Protein AF-A0A1C0U6B9-F1 (afdb_monomer)

Mean predicted aligned error: 11.12 Å

Structure (mmCIF, N/CA/C/O backbone):
data_AF-A0A1C0U6B9-F1
#
_entry.id   AF-A0A1C0U6B9-F1
#
loop_
_atom_site.group_PDB
_atom_site.id
_atom_site.type_symbol
_atom_site.label_atom_id
_atom_site.label_alt_id
_atom_site.label_comp_id
_atom_site.label_asym_id
_atom_site.label_entity_id
_atom_site.label_seq_id
_atom_site.pdbx_PDB_ins_code
_atom_site.Cartn_x
_atom_site.Cartn_y
_atom_site.Cartn_z
_atom_site.occupancy
_atom_site.B_iso_or_equiv
_atom_site.auth_seq_id
_atom_site.auth_comp_id
_atom_site.auth_asym_id
_atom_site.auth_atom_id
_atom_site.pdbx_PDB_model_num
ATOM 1 N N . MET A 1 1 ? 3.766 -8.807 -10.656 1.00 59.47 1 MET A N 1
ATOM 2 C CA . MET A 1 1 ? 3.572 -7.673 -9.725 1.00 59.47 1 MET A CA 1
ATOM 3 C C . MET A 1 1 ? 4.935 -7.165 -9.261 1.00 59.47 1 MET A C 1
ATOM 5 O O . MET A 1 1 ? 5.757 -7.998 -8.899 1.00 59.47 1 MET A O 1
ATOM 9 N N . SER A 1 2 ? 5.220 -5.859 -9.352 1.00 74.19 2 SER A N 1
ATOM 10 C CA . SER A 1 2 ? 6.568 -5.318 -9.102 1.00 74.19 2 SER A CA 1
ATOM 11 C C . SER A 1 2 ? 6.891 -5.209 -7.607 1.00 74.19 2 SER A C 1
ATOM 13 O O . SER A 1 2 ? 6.012 -4.971 -6.780 1.00 74.19 2 SER A O 1
ATOM 15 N N . ILE A 1 3 ? 8.171 -5.359 -7.261 1.00 70.50 3 ILE A N 1
ATOM 16 C CA . ILE A 1 3 ? 8.680 -5.194 -5.891 1.00 70.50 3 ILE A CA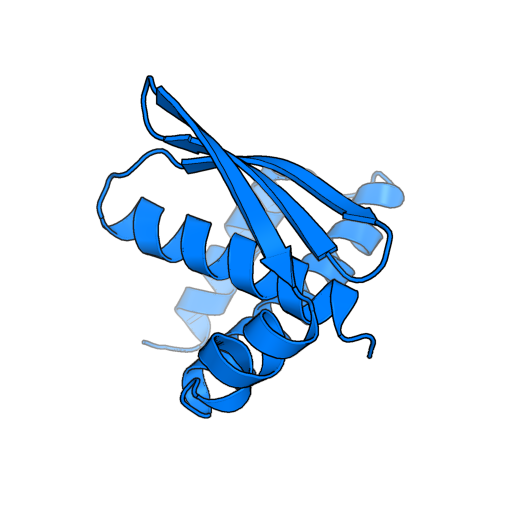 1
ATOM 17 C C . ILE A 1 3 ? 8.453 -3.771 -5.3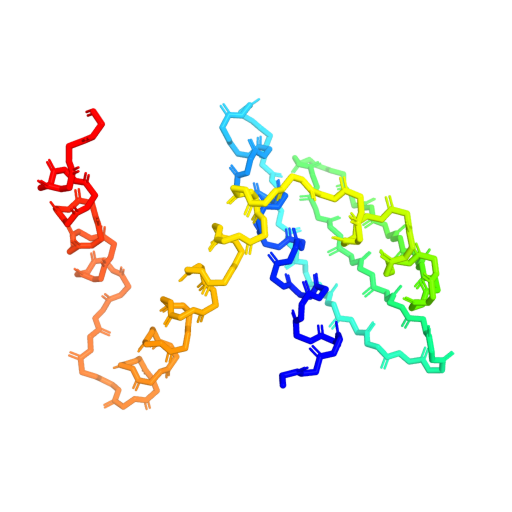50 1.00 70.50 3 ILE A C 1
ATOM 19 O O . ILE A 1 3 ? 8.201 -3.598 -4.164 1.00 70.50 3 ILE A O 1
ATOM 23 N N . PHE A 1 4 ? 8.451 -2.766 -6.233 1.00 71.94 4 PHE A N 1
ATOM 24 C CA . PHE A 1 4 ? 8.129 -1.381 -5.887 1.00 71.94 4 PHE A CA 1
ATOM 25 C C . PHE A 1 4 ? 6.707 -1.243 -5.339 1.00 71.94 4 PHE A C 1
ATOM 27 O O . PHE A 1 4 ? 6.509 -0.592 -4.318 1.00 71.94 4 PHE A O 1
ATOM 34 N N . ARG A 1 5 ? 5.730 -1.902 -5.979 1.00 73.25 5 ARG A N 1
ATOM 35 C CA . ARG A 1 5 ? 4.341 -1.884 -5.509 1.00 73.25 5 ARG A CA 1
ATOM 36 C C . ARG A 1 5 ? 4.235 -2.522 -4.129 1.00 73.25 5 ARG A C 1
ATOM 38 O O . ARG A 1 5 ? 3.832 -1.851 -3.197 1.00 73.25 5 ARG A O 1
ATOM 45 N N . ARG A 1 6 ? 4.794 -3.726 -3.967 1.00 72.44 6 ARG A N 1
ATOM 46 C CA . ARG A 1 6 ? 4.832 -4.438 -2.675 1.00 72.44 6 ARG A CA 1
ATOM 47 C C . ARG A 1 6 ? 5.406 -3.599 -1.530 1.00 72.44 6 ARG A C 1
ATOM 49 O O . ARG A 1 6 ? 4.945 -3.728 -0.402 1.00 72.44 6 ARG A O 1
ATOM 56 N N . ALA A 1 7 ? 6.405 -2.763 -1.807 1.00 74.06 7 ALA A N 1
ATOM 57 C CA . ALA A 1 7 ? 6.952 -1.850 -0.812 1.00 74.06 7 ALA A CA 1
ATOM 58 C C . ALA A 1 7 ? 5.990 -0.719 -0.456 1.00 74.06 7 ALA A C 1
ATOM 60 O O . ALA A 1 7 ? 5.774 -0.475 0.726 1.00 74.06 7 ALA A O 1
ATOM 61 N N . ILE A 1 8 ? 5.372 -0.074 -1.451 1.00 78.12 8 ILE A N 1
ATOM 62 C CA . ILE A 1 8 ? 4.306 0.909 -1.214 1.00 78.12 8 ILE A CA 1
ATOM 63 C C . ILE A 1 8 ? 3.231 0.309 -0.306 1.00 78.12 8 ILE A C 1
ATOM 65 O O . ILE A 1 8 ? 2.886 0.893 0.719 1.00 78.12 8 ILE A O 1
ATOM 69 N N . ASP A 1 9 ? 2.761 -0.883 -0.652 1.00 76.94 9 ASP A N 1
ATOM 70 C CA . ASP A 1 9 ? 1.668 -1.549 0.049 1.00 76.94 9 ASP A CA 1
ATOM 71 C C . ASP A 1 9 ? 2.053 -1.914 1.487 1.00 76.94 9 ASP A C 1
ATOM 73 O O . ASP A 1 9 ? 1.272 -1.709 2.412 1.00 76.94 9 ASP A O 1
ATOM 77 N N . TYR A 1 10 ? 3.287 -2.380 1.694 1.00 82.56 10 TYR A N 1
ATOM 78 C CA . TYR A 1 10 ? 3.833 -2.621 3.026 1.00 82.56 10 TYR A CA 1
ATOM 79 C C . TYR A 1 10 ? 3.835 -1.357 3.896 1.00 82.56 10 TYR A C 1
ATOM 81 O O . TYR A 1 10 ? 3.445 -1.414 5.061 1.00 82.56 10 TYR A O 1
ATOM 89 N N . PHE A 1 11 ? 4.237 -0.204 3.352 1.00 80.25 11 PHE A N 1
ATOM 90 C CA . PHE A 1 11 ? 4.249 1.040 4.124 1.00 80.25 11 PHE A CA 1
ATOM 91 C C . PHE A 1 11 ? 2.837 1.545 4.439 1.00 80.25 11 PHE A C 1
ATOM 93 O O . PHE A 1 11 ? 2.612 2.059 5.535 1.00 80.25 11 PHE A O 1
ATOM 100 N N . TYR A 1 12 ? 1.870 1.355 3.537 1.00 79.31 12 TYR A N 1
ATOM 101 C CA . TYR A 1 12 ? 0.464 1.639 3.837 1.00 79.31 12 TYR A CA 1
ATOM 102 C C . TYR A 1 12 ? -0.107 0.697 4.901 1.00 79.31 12 TYR A C 1
ATOM 104 O O . TYR A 1 12 ? -0.755 1.167 5.832 1.00 79.31 12 TYR A O 1
ATOM 112 N N . TYR A 1 13 ? 0.204 -0.597 4.828 1.00 81.50 13 TYR A N 1
ATOM 113 C CA . TYR A 1 13 ? -0.151 -1.560 5.869 1.00 81.50 13 TYR A CA 1
ATOM 114 C C . TYR A 1 13 ? 0.427 -1.165 7.236 1.00 81.50 13 TYR A C 1
ATOM 116 O O . TYR A 1 13 ? -0.303 -1.115 8.224 1.00 81.50 13 TYR A O 1
ATOM 124 N N . LEU A 1 14 ? 1.715 -0.808 7.298 1.00 77.62 14 LEU A N 1
ATOM 125 C CA . LEU A 1 14 ? 2.343 -0.319 8.529 1.00 77.62 14 LEU A CA 1
ATOM 126 C C . LEU A 1 14 ? 1.659 0.937 9.069 1.00 77.62 14 LEU A C 1
ATOM 128 O O . LEU A 1 14 ? 1.424 1.038 10.270 1.00 77.62 14 LEU A O 1
ATOM 132 N N . LYS A 1 15 ? 1.337 1.896 8.197 1.00 78.44 15 LYS A N 1
ATOM 133 C CA . LYS A 1 15 ? 0.602 3.104 8.583 1.00 78.44 15 LYS A CA 1
ATOM 134 C C . LYS A 1 15 ? -0.730 2.743 9.251 1.00 78.44 15 LYS A C 1
ATOM 136 O O . LYS A 1 15 ? -1.059 3.328 10.281 1.00 78.44 15 LYS A O 1
ATOM 141 N N . ASP A 1 16 ? -1.475 1.796 8.689 1.00 75.12 16 ASP A N 1
ATOM 142 C CA . ASP A 1 16 ? -2.772 1.380 9.225 1.00 75.12 16 ASP A CA 1
ATOM 143 C C . ASP A 1 16 ? -2.644 0.615 10.549 1.00 75.12 16 ASP A C 1
ATOM 145 O O . ASP A 1 16 ? -3.423 0.866 11.469 1.00 75.12 16 ASP A O 1
ATOM 149 N N . LEU A 1 17 ? -1.624 -0.238 10.697 1.00 74.44 17 LEU A N 1
ATOM 150 C CA . LEU A 1 17 ? -1.306 -0.871 11.980 1.00 74.44 17 LEU A CA 1
ATOM 151 C C . LEU A 1 17 ? -0.996 0.167 13.064 1.00 74.44 17 LEU A C 1
ATOM 153 O O . LEU A 1 17 ? -1.570 0.126 14.149 1.00 74.44 17 LEU A O 1
ATOM 157 N N . LEU A 1 18 ? -0.126 1.134 12.760 1.00 70.06 18 LEU A N 1
ATOM 158 C CA . LEU A 1 18 ? 0.271 2.181 13.706 1.00 70.06 18 LEU A CA 1
ATOM 159 C C . LEU A 1 18 ? -0.903 3.100 14.073 1.00 70.06 18 LEU A C 1
ATOM 161 O O . LEU A 1 18 ? -0.980 3.593 15.196 1.00 70.06 18 LEU A O 1
ATOM 165 N N . LYS A 1 19 ? -1.863 3.283 13.162 1.00 70.06 19 LYS A N 1
ATOM 166 C CA . LYS A 1 19 ? -3.115 3.987 13.453 1.00 70.06 19 LYS A CA 1
ATOM 167 C C . LYS A 1 19 ? -3.970 3.247 14.488 1.00 70.06 19 LYS A C 1
ATOM 169 O O . LYS A 1 19 ? -4.627 3.907 15.290 1.00 70.06 19 LYS A O 1
ATOM 174 N N . GLY A 1 20 ? -3.948 1.911 14.495 1.00 68.19 20 GLY A N 1
ATOM 175 C CA . GLY A 1 20 ? -4.578 1.091 15.540 1.00 68.19 20 GLY A CA 1
ATOM 176 C C . GLY A 1 20 ? -4.018 1.371 16.940 1.00 68.19 20 GLY A C 1
ATOM 177 O O . GLY A 1 20 ? -4.754 1.324 17.919 1.00 68.19 20 GLY A O 1
ATOM 178 N N . GLU A 1 21 ? -2.752 1.782 17.008 1.00 71.75 21 GLU A N 1
ATOM 179 C CA . GLU A 1 21 ? -2.032 2.176 18.228 1.00 71.75 21 GLU A CA 1
ATOM 180 C C . GLU A 1 21 ? -2.155 3.689 18.546 1.00 71.75 21 GLU A C 1
ATOM 182 O O . GLU A 1 21 ? -1.369 4.239 19.315 1.00 71.75 21 GLU A O 1
ATOM 187 N N . ASN A 1 22 ? -3.122 4.402 17.948 1.00 72.06 22 ASN A N 1
ATOM 188 C CA . ASN A 1 22 ? -3.321 5.860 18.062 1.00 72.06 22 ASN A CA 1
ATOM 189 C C . ASN A 1 22 ? -2.137 6.734 17.590 1.00 72.06 22 ASN A C 1
ATOM 191 O O . ASN A 1 22 ? -2.066 7.920 17.923 1.00 72.06 22 ASN A O 1
ATOM 195 N N . LEU A 1 23 ? -1.218 6.197 16.783 1.00 67.81 23 LEU A N 1
ATOM 196 C CA . LEU A 1 23 ? -0.171 6.995 16.144 1.00 67.81 23 LEU A CA 1
ATOM 197 C C . LEU A 1 23 ? -0.689 7.567 14.821 1.00 67.81 23 LEU A C 1
ATOM 199 O O . LEU A 1 23 ? -1.046 6.838 13.893 1.00 67.81 23 LEU A O 1
ATOM 203 N N . HIS A 1 24 ? -0.701 8.896 14.706 1.00 70.69 24 HIS A N 1
ATOM 204 C CA . HIS A 1 24 ? -1.080 9.561 13.465 1.00 70.69 24 HIS A CA 1
ATOM 205 C C . HIS A 1 24 ? 0.105 9.557 12.504 1.00 70.69 24 HIS A C 1
ATOM 207 O O . HIS A 1 24 ? 0.958 10.439 12.562 1.00 70.69 24 HIS A O 1
ATOM 213 N N . VAL A 1 25 ? 0.151 8.556 11.625 1.00 70.62 25 VAL A N 1
ATOM 214 C CA . VAL A 1 25 ? 1.175 8.439 10.584 1.00 70.62 25 VAL A CA 1
ATOM 215 C C . VAL A 1 25 ? 0.604 8.892 9.243 1.00 70.62 25 VAL A C 1
ATOM 217 O O . VAL A 1 25 ? -0.400 8.363 8.763 1.00 70.62 25 VAL A O 1
ATOM 220 N N . LYS A 1 26 ? 1.249 9.861 8.599 1.00 76.38 26 LYS A N 1
ATOM 221 C CA . LYS A 1 26 ? 0.975 10.275 7.220 1.00 76.38 26 LYS A CA 1
ATOM 222 C C . LYS A 1 26 ? 2.218 10.002 6.384 1.00 76.38 26 LYS A C 1
ATOM 224 O O . LYS A 1 26 ? 3.306 10.395 6.771 1.00 76.38 26 LYS A O 1
ATOM 229 N N . ILE A 1 27 ? 2.063 9.316 5.255 1.00 80.31 27 ILE A N 1
ATOM 230 C CA . ILE A 1 27 ? 3.147 9.145 4.280 1.00 80.31 27 ILE A CA 1
ATOM 231 C C . ILE A 1 27 ? 3.042 10.319 3.310 1.00 80.31 27 ILE A C 1
ATOM 233 O O . ILE A 1 27 ? 2.056 10.411 2.580 1.00 80.31 27 ILE A O 1
ATOM 237 N N . ASP A 1 28 ? 4.017 11.223 3.327 1.00 78.81 28 ASP A N 1
ATOM 238 C CA . ASP A 1 28 ? 4.014 12.418 2.475 1.00 78.81 28 ASP A CA 1
ATOM 239 C C . ASP A 1 28 ? 4.649 12.158 1.108 1.00 78.81 28 ASP A C 1
ATOM 241 O O . ASP A 1 28 ? 4.249 12.740 0.102 1.00 78.81 28 ASP A O 1
ATOM 245 N N . SER A 1 29 ? 5.645 11.273 1.052 1.00 80.00 29 SER A N 1
ATOM 246 C CA . SER A 1 29 ? 6.351 10.942 -0.183 1.00 80.00 29 SER A CA 1
ATOM 247 C C . SER A 1 29 ? 6.929 9.539 -0.099 1.00 80.00 29 SER A C 1
ATOM 249 O O . SER A 1 29 ? 7.590 9.200 0.878 1.00 80.00 29 SER A O 1
ATOM 251 N N . LEU A 1 30 ? 6.743 8.758 -1.164 1.00 79.69 30 LEU A N 1
ATOM 252 C CA . LEU A 1 30 ? 7.432 7.492 -1.377 1.00 79.69 30 LEU A CA 1
ATOM 253 C C . LEU A 1 30 ? 8.011 7.471 -2.790 1.00 79.69 30 LEU A C 1
ATOM 255 O O . LEU A 1 30 ? 7.283 7.622 -3.772 1.00 79.69 30 LEU A O 1
ATOM 259 N N . LYS A 1 31 ? 9.332 7.310 -2.899 1.00 81.88 31 LYS A N 1
ATOM 260 C CA . LYS A 1 31 ? 10.050 7.322 -4.181 1.00 81.88 31 LYS A CA 1
ATOM 261 C C . LYS A 1 31 ? 11.026 6.157 -4.258 1.00 81.88 31 LYS A C 1
ATOM 263 O O . LYS A 1 31 ? 11.680 5.839 -3.272 1.00 81.88 31 LYS A O 1
ATOM 268 N N . LEU A 1 32 ? 11.149 5.553 -5.440 1.00 80.00 32 LEU A N 1
ATOM 269 C CA . LEU A 1 32 ? 12.241 4.638 -5.766 1.00 80.00 32 LEU A CA 1
ATOM 270 C C . LEU A 1 32 ? 13.216 5.364 -6.678 1.00 80.00 32 LEU A C 1
ATOM 272 O O . LEU A 1 32 ? 12.860 5.751 -7.789 1.00 80.00 32 LEU A O 1
ATOM 276 N N . PHE A 1 33 ? 14.442 5.534 -6.207 1.00 82.31 33 PHE A N 1
ATOM 277 C CA . PHE A 1 33 ? 15.504 6.150 -6.983 1.00 82.31 33 PHE A CA 1
ATOM 278 C C . PHE A 1 33 ? 16.805 5.392 -6.751 1.00 82.31 33 PHE A C 1
ATOM 280 O O . PHE A 1 33 ? 17.163 5.105 -5.612 1.00 82.31 33 PHE A O 1
ATOM 287 N N . SER A 1 34 ? 17.493 5.024 -7.834 1.00 83.25 34 SER A N 1
ATOM 288 C CA . SER A 1 34 ? 18.775 4.303 -7.781 1.00 83.25 34 SER A CA 1
ATOM 289 C C . SER A 1 34 ? 18.759 3.070 -6.864 1.00 83.25 34 SER A C 1
ATOM 291 O O . SER A 1 34 ? 19.670 2.865 -6.069 1.00 83.25 34 SER A O 1
ATOM 293 N N . GLY A 1 35 ? 17.688 2.269 -6.928 1.00 78.81 35 GLY A N 1
ATOM 294 C CA . GLY A 1 35 ? 17.544 1.054 -6.114 1.00 78.81 35 GLY A CA 1
ATOM 295 C C . GLY A 1 35 ? 17.236 1.294 -4.632 1.00 78.81 35 GLY A C 1
ATOM 296 O O . GLY A 1 35 ? 17.192 0.331 -3.872 1.00 78.81 35 GLY A O 1
ATOM 297 N N . ASN A 1 36 ? 16.988 2.540 -4.225 1.00 80.56 36 ASN A N 1
ATOM 298 C CA . ASN A 1 36 ? 16.633 2.915 -2.862 1.00 80.56 36 ASN A CA 1
ATOM 299 C C . ASN A 1 36 ? 15.191 3.410 -2.780 1.00 80.56 36 ASN A C 1
ATOM 301 O O . ASN A 1 36 ? 14.754 4.225 -3.596 1.00 80.56 36 ASN A O 1
ATOM 305 N N . PHE A 1 37 ? 14.472 2.943 -1.767 1.00 80.19 37 PHE A N 1
ATOM 306 C CA . PHE A 1 37 ? 13.233 3.546 -1.313 1.00 80.19 37 PHE A CA 1
ATOM 307 C C . PHE A 1 37 ? 13.545 4.736 -0.429 1.00 80.19 37 PHE A C 1
ATOM 309 O O . PHE A 1 37 ? 14.274 4.610 0.547 1.00 80.19 37 PHE A O 1
ATOM 316 N N . PHE A 1 38 ? 12.941 5.868 -0.746 1.00 83.25 38 PHE A N 1
ATOM 317 C CA . PHE A 1 38 ? 12.912 7.044 0.103 1.00 83.25 38 PHE A CA 1
ATOM 318 C C . PHE A 1 38 ? 11.484 7.225 0.571 1.00 83.25 38 PHE A C 1
ATOM 320 O O . PHE A 1 38 ? 10.578 7.329 -0.261 1.00 83.25 38 PHE A O 1
ATOM 327 N N . VAL A 1 39 ? 11.288 7.247 1.884 1.00 81.00 39 VAL A N 1
ATOM 328 C CA . VAL A 1 39 ? 9.976 7.434 2.487 1.00 81.00 39 VAL A CA 1
ATOM 329 C C . VAL A 1 39 ? 10.035 8.580 3.481 1.00 81.00 39 VAL A C 1
ATOM 331 O O . VAL A 1 39 ? 10.876 8.600 4.380 1.00 81.00 39 VAL A O 1
ATOM 334 N N . SER A 1 40 ? 9.134 9.534 3.298 1.00 82.62 40 SER A N 1
ATOM 335 C CA . SER A 1 40 ? 8.915 10.656 4.202 1.00 82.62 40 SER A CA 1
ATOM 336 C C . SER A 1 40 ? 7.604 10.433 4.938 1.00 82.62 40 SER A C 1
ATOM 338 O O . SER A 1 40 ? 6.562 10.232 4.303 1.00 82.62 40 SER A O 1
ATOM 340 N N . TYR A 1 41 ? 7.667 10.465 6.263 1.00 81.56 41 TYR A N 1
ATOM 341 C CA . TYR A 1 41 ? 6.533 10.304 7.157 1.00 81.56 41 TYR A CA 1
ATOM 342 C C . TYR A 1 41 ? 6.363 11.542 8.025 1.00 81.56 41 TYR A C 1
ATOM 344 O O . TYR A 1 41 ? 7.340 12.091 8.527 1.00 81.56 41 TYR A O 1
ATOM 352 N N . HIS A 1 42 ? 5.116 11.869 8.317 1.00 78.62 42 HIS A N 1
ATOM 353 C CA . HIS A 1 42 ? 4.741 12.691 9.451 1.00 78.62 42 HIS A CA 1
ATOM 354 C C . HIS A 1 42 ? 4.163 11.767 10.522 1.00 78.62 42 HIS A C 1
ATOM 356 O O . HIS A 1 42 ? 3.127 11.140 10.294 1.00 78.62 42 HIS A O 1
ATOM 362 N N . ILE A 1 43 ? 4.828 11.648 11.671 1.00 78.44 43 ILE A N 1
ATOM 363 C CA . ILE A 1 43 ? 4.314 10.918 12.836 1.00 78.44 43 ILE A CA 1
ATOM 364 C C . ILE A 1 43 ? 3.973 11.942 13.917 1.00 78.44 43 ILE A C 1
ATOM 366 O O . ILE A 1 43 ? 4.854 12.558 14.518 1.00 78.44 43 ILE A O 1
ATOM 370 N N . ASN A 1 44 ? 2.680 12.129 14.178 1.00 77.19 44 ASN A N 1
ATOM 371 C CA . ASN A 1 44 ? 2.141 13.148 15.082 1.00 77.19 44 ASN A CA 1
ATOM 372 C C . ASN A 1 44 ? 2.558 14.580 14.703 1.00 77.19 44 ASN A C 1
ATOM 374 O O . ASN A 1 44 ? 1.896 15.191 13.875 1.00 77.19 44 ASN A O 1
ATOM 378 N N . LYS A 1 45 ? 3.607 15.127 15.331 1.00 78.62 45 LYS A N 1
ATOM 379 C CA . LYS A 1 45 ? 4.165 16.466 15.050 1.00 78.62 45 LYS A CA 1
ATOM 380 C C . LYS A 1 45 ? 5.619 16.402 14.567 1.00 78.62 45 LYS A C 1
ATOM 382 O O . LYS A 1 45 ? 6.324 17.408 14.612 1.00 78.62 45 LYS A O 1
ATOM 387 N N . HIS A 1 46 ? 6.092 15.213 14.198 1.00 76.44 46 HIS A N 1
ATOM 388 C CA . HIS A 1 46 ? 7.480 14.966 13.837 1.00 76.44 46 HIS A CA 1
ATOM 389 C C . HIS A 1 46 ? 7.586 14.488 12.395 1.00 76.44 46 HIS A C 1
ATOM 391 O O . HIS A 1 46 ? 6.961 13.498 12.014 1.00 76.44 46 HIS A O 1
ATOM 397 N N . ASP A 1 47 ? 8.436 15.165 11.630 1.00 82.75 47 ASP A N 1
ATOM 398 C CA . ASP A 1 47 ? 8.836 14.738 10.297 1.00 82.75 47 ASP A CA 1
ATOM 399 C C . ASP A 1 47 ? 9.984 13.731 10.394 1.00 82.75 47 ASP A C 1
ATOM 401 O O . ASP A 1 47 ? 11.008 13.981 11.034 1.00 82.75 47 ASP A O 1
ATOM 405 N N . ILE A 1 48 ? 9.818 12.585 9.742 1.00 84.81 48 ILE A N 1
ATOM 406 C CA . ILE A 1 48 ? 10.803 11.508 9.692 1.00 84.81 48 ILE A CA 1
ATOM 407 C C . ILE A 1 48 ? 11.057 11.169 8.232 1.00 84.81 48 ILE A C 1
ATOM 409 O O . ILE A 1 48 ? 10.149 10.800 7.494 1.00 84.81 48 ILE A O 1
ATOM 413 N N . ASN A 1 49 ? 12.319 11.232 7.825 1.00 85.25 49 ASN A N 1
ATOM 414 C CA . ASN A 1 49 ? 12.754 10.765 6.517 1.00 85.25 49 ASN A CA 1
ATOM 415 C C . ASN A 1 49 ? 13.575 9.494 6.695 1.00 85.25 49 ASN A C 1
ATOM 417 O O . ASN A 1 49 ? 14.467 9.434 7.539 1.00 85.25 49 ASN A O 1
ATOM 421 N N . SER A 1 50 ? 13.276 8.482 5.892 1.00 83.38 50 SER A N 1
ATOM 422 C CA . SER A 1 50 ? 13.985 7.211 5.890 1.00 83.38 50 SER A CA 1
ATOM 423 C C . SER A 1 50 ? 14.355 6.822 4.468 1.00 83.38 50 SER A C 1
ATOM 425 O O . SER A 1 50 ? 13.598 7.056 3.524 1.00 83.38 50 SER A O 1
ATOM 427 N N . SER A 1 51 ? 15.527 6.214 4.321 1.00 85.12 51 SER A N 1
ATOM 428 C CA . SER A 1 51 ? 15.969 5.598 3.078 1.00 85.12 51 SER A CA 1
ATOM 429 C C . SER A 1 51 ? 16.343 4.146 3.319 1.00 85.12 51 SER A C 1
ATOM 431 O O . SER A 1 51 ? 16.996 3.835 4.314 1.00 85.12 51 SER A O 1
ATOM 433 N N . MET A 1 52 ? 15.972 3.268 2.397 1.00 84.94 52 MET A N 1
ATOM 434 C CA . MET A 1 52 ? 16.240 1.841 2.499 1.00 84.94 52 MET A CA 1
ATOM 435 C C . MET A 1 52 ? 16.524 1.246 1.126 1.00 84.94 52 MET A C 1
ATOM 437 O O . MET A 1 52 ? 15.777 1.478 0.177 1.00 84.94 52 MET A O 1
ATOM 441 N N . GLU A 1 53 ? 17.567 0.428 1.021 1.00 84.62 53 GLU A N 1
ATOM 442 C CA . GLU A 1 53 ? 17.844 -0.312 -0.208 1.00 84.62 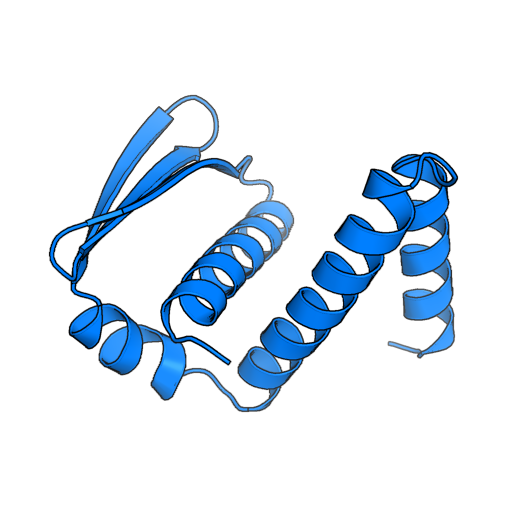53 GLU A CA 1
ATOM 443 C C 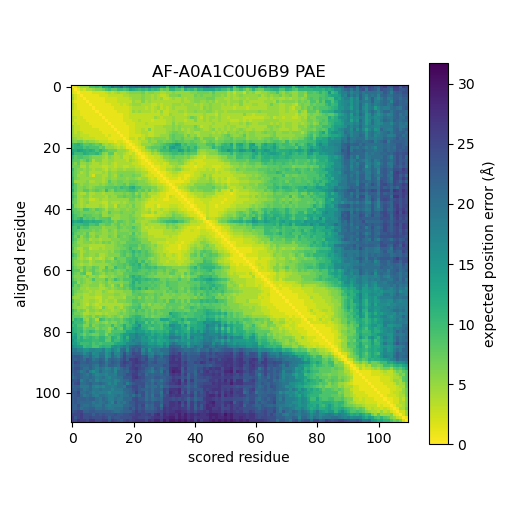. GLU A 1 53 ? 16.732 -1.321 -0.519 1.00 84.62 53 GLU A C 1
ATOM 445 O O . GLU A 1 53 ? 16.216 -2.010 0.361 1.00 84.62 53 GLU A O 1
ATOM 450 N N . LEU A 1 54 ? 16.3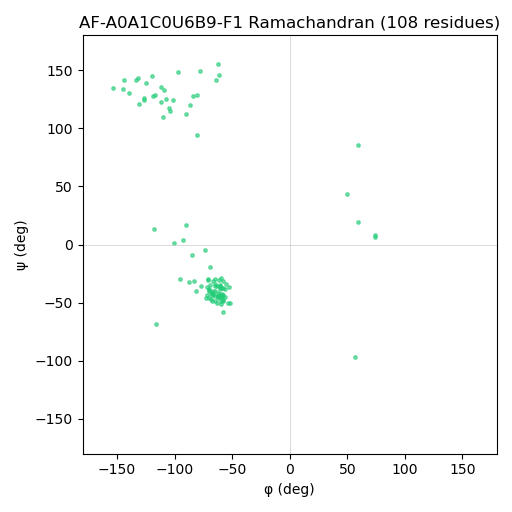95 -1.462 -1.802 1.00 79.00 54 LEU A N 1
ATOM 451 C CA . LEU A 1 54 ? 15.366 -2.380 -2.297 1.00 79.00 54 LEU A CA 1
ATOM 452 C C . LEU A 1 54 ? 15.614 -3.839 -1.887 1.00 79.00 54 LEU A C 1
ATOM 454 O O . LEU A 1 54 ? 14.664 -4.563 -1.588 1.00 79.00 54 LEU A O 1
ATOM 458 N N . ARG A 1 55 ? 16.880 -4.273 -1.889 1.00 80.75 55 ARG A N 1
ATOM 459 C CA . ARG A 1 55 ? 17.262 -5.629 -1.465 1.00 80.75 55 ARG A CA 1
ATOM 460 C C . ARG A 1 55 ? 17.025 -5.813 0.028 1.00 80.75 55 ARG A C 1
ATOM 462 O O . ARG A 1 55 ? 16.312 -6.731 0.411 1.00 80.75 55 ARG A O 1
ATOM 469 N N . SER A 1 56 ? 17.498 -4.871 0.840 1.00 82.06 56 SER A N 1
ATOM 470 C CA . SER A 1 56 ? 17.253 -4.855 2.284 1.00 82.06 56 SER A CA 1
ATOM 471 C C . SER A 1 56 ? 15.759 -4.825 2.612 1.00 82.06 56 SER A C 1
ATOM 473 O O . SER A 1 56 ? 15.319 -5.526 3.514 1.00 82.06 56 SER A O 1
ATOM 475 N N . PHE A 1 57 ? 14.941 -4.103 1.839 1.00 80.88 57 PHE A N 1
ATOM 476 C CA . PHE A 1 57 ? 13.487 -4.151 1.992 1.00 80.88 57 PHE A CA 1
ATOM 477 C C . PHE A 1 57 ? 12.923 -5.570 1.786 1.00 80.88 57 PHE A C 1
ATOM 479 O O . PHE A 1 57 ? 12.154 -6.075 2.611 1.00 80.88 57 PHE A O 1
ATOM 486 N N . ALA A 1 58 ? 13.297 -6.207 0.673 1.00 76.19 58 ALA A N 1
ATOM 487 C CA . ALA A 1 58 ? 12.809 -7.534 0.323 1.00 76.19 58 ALA A CA 1
ATOM 488 C C . ALA A 1 58 ? 13.227 -8.576 1.369 1.00 76.19 58 ALA A C 1
ATOM 490 O O . ALA A 1 58 ? 12.391 -9.366 1.806 1.00 76.19 58 ALA A O 1
ATOM 491 N N . ASP A 1 59 ? 14.487 -8.533 1.798 1.00 81.81 59 ASP A N 1
ATOM 492 C CA . ASP A 1 59 ? 15.076 -9.539 2.677 1.00 81.81 59 ASP A CA 1
ATOM 493 C C . ASP A 1 59 ? 14.724 -9.325 4.148 1.00 81.81 59 ASP A C 1
ATOM 495 O O . ASP A 1 59 ? 14.437 -10.294 4.845 1.00 81.81 59 ASP A O 1
ATOM 499 N N . SER A 1 60 ? 14.705 -8.082 4.637 1.00 78.00 60 SER A N 1
ATOM 500 C CA . SER A 1 60 ? 14.447 -7.797 6.054 1.00 78.00 60 SER A CA 1
ATOM 501 C C . SER A 1 60 ? 12.962 -7.756 6.396 1.00 78.00 60 SER A C 1
ATOM 503 O O . SER A 1 60 ? 12.597 -8.146 7.503 1.00 78.00 60 SER A O 1
ATOM 505 N N . TYR A 1 61 ? 12.105 -7.337 5.461 1.00 78.88 61 TYR A N 1
ATOM 506 C CA . TYR A 1 61 ? 10.687 -7.121 5.743 1.00 78.88 61 TYR A CA 1
ATOM 507 C C . TYR A 1 61 ? 9.814 -8.075 4.940 1.00 78.88 61 TYR A C 1
ATOM 509 O O . TYR A 1 61 ? 9.227 -8.990 5.511 1.00 78.88 61 TYR A O 1
ATOM 517 N N . TYR A 1 62 ? 9.755 -7.927 3.614 1.00 76.06 62 TYR A N 1
ATOM 518 C CA . TYR A 1 62 ? 8.738 -8.622 2.819 1.00 76.06 62 TYR A CA 1
ATOM 519 C C . TYR A 1 62 ? 8.849 -10.153 2.887 1.00 76.06 62 TYR A C 1
ATOM 521 O O . TYR A 1 62 ? 7.839 -10.839 3.048 1.00 76.06 62 TYR A O 1
ATOM 529 N N . ASN A 1 63 ? 10.057 -10.711 2.788 1.00 80.69 63 ASN A N 1
ATOM 530 C CA . ASN A 1 63 ? 10.257 -12.160 2.817 1.00 80.69 63 ASN A CA 1
ATOM 531 C C . ASN A 1 63 ? 10.015 -12.762 4.209 1.00 80.69 63 ASN A C 1
ATOM 533 O O . ASN A 1 63 ? 9.502 -13.881 4.285 1.00 80.69 63 ASN A O 1
ATOM 537 N N . ASN A 1 64 ? 10.274 -12.006 5.278 1.00 79.44 64 ASN A N 1
ATOM 538 C CA . ASN A 1 64 ? 10.114 -12.457 6.665 1.00 79.44 64 ASN A CA 1
ATOM 539 C C . ASN A 1 64 ? 8.690 -12.304 7.219 1.00 79.44 64 ASN A C 1
ATOM 541 O O . ASN A 1 64 ? 8.404 -12.826 8.292 1.00 79.44 64 ASN A O 1
ATOM 545 N N . LEU A 1 65 ? 7.785 -11.626 6.507 1.00 80.88 65 LEU A N 1
ATOM 546 C CA . LEU A 1 65 ? 6.379 -11.539 6.909 1.00 80.88 65 LEU A CA 1
ATOM 547 C C . LEU A 1 65 ? 5.707 -12.919 6.943 1.00 80.88 65 LEU A C 1
ATOM 549 O O . LEU A 1 65 ? 5.964 -13.776 6.082 1.00 80.88 65 LEU A O 1
ATOM 553 N N . ALA A 1 66 ? 4.781 -13.101 7.888 1.00 84.69 66 ALA A N 1
ATOM 554 C CA . ALA A 1 66 ? 3.928 -14.279 7.921 1.00 84.69 66 ALA A CA 1
ATOM 555 C C . ALA A 1 66 ? 3.046 -14.344 6.662 1.00 84.69 66 ALA A C 1
ATOM 557 O O . ALA A 1 66 ? 2.753 -13.336 6.013 1.00 84.69 66 ALA A O 1
ATOM 558 N N . THR A 1 67 ? 2.603 -15.550 6.299 1.00 80.50 67 THR A N 1
ATOM 559 C CA . THR A 1 67 ? 1.742 -15.747 5.123 1.00 80.50 67 THR A CA 1
ATOM 560 C C . THR A 1 67 ? 0.442 -14.947 5.228 1.00 80.50 67 THR A C 1
ATOM 562 O O . THR A 1 67 ? 0.007 -14.381 4.230 1.00 80.50 67 THR A O 1
ATOM 565 N N . SER A 1 68 ? -0.145 -14.839 6.424 1.00 77.31 68 SER A N 1
ATOM 566 C CA . SER A 1 68 ? -1.331 -14.010 6.688 1.00 77.31 68 SER A CA 1
ATOM 567 C C . SER A 1 68 ? -1.097 -12.538 6.352 1.00 77.31 68 SER A C 1
ATOM 569 O O . SER A 1 68 ? -1.913 -11.938 5.660 1.00 77.31 68 SER A O 1
ATOM 571 N N . ASP A 1 69 ? 0.041 -11.976 6.758 1.00 76.75 69 ASP A N 1
ATOM 572 C CA . ASP A 1 69 ? 0.366 -10.564 6.530 1.00 76.75 69 ASP A CA 1
ATOM 573 C C . ASP A 1 69 ? 0.630 -10.295 5.049 1.00 76.75 69 ASP A C 1
ATOM 575 O O . ASP A 1 69 ? 0.155 -9.313 4.484 1.00 76.75 69 ASP A O 1
ATOM 579 N N . LYS A 1 70 ? 1.323 -11.222 4.375 1.00 80.12 70 LYS A N 1
ATOM 580 C CA . LYS A 1 70 ? 1.505 -11.179 2.917 1.00 80.12 70 LYS A CA 1
ATOM 581 C C . LYS A 1 70 ? 0.156 -11.205 2.191 1.00 80.12 70 LYS A C 1
ATOM 583 O O . LYS A 1 70 ? -0.033 -10.447 1.241 1.00 80.12 70 LYS A O 1
ATOM 588 N N . LEU A 1 71 ? -0.782 -12.046 2.632 1.00 77.62 71 LEU A N 1
ATOM 589 C CA . LEU A 1 71 ? -2.135 -12.113 2.070 1.00 77.62 71 LEU A CA 1
ATOM 590 C C . LEU A 1 71 ? -2.938 -10.836 2.349 1.00 77.62 71 LEU A C 1
ATOM 592 O O . LEU A 1 71 ? -3.626 -10.359 1.450 1.00 77.62 71 LEU A O 1
ATOM 596 N N . LEU A 1 72 ? -2.820 -10.251 3.544 1.00 73.19 72 LEU A N 1
ATOM 597 C CA . LEU A 1 72 ? -3.449 -8.972 3.885 1.00 73.19 72 LEU A CA 1
ATOM 598 C C . LEU A 1 72 ? -2.933 -7.837 3.003 1.00 73.19 72 LEU A C 1
ATOM 600 O O . LEU A 1 72 ? -3.737 -7.085 2.457 1.00 73.19 72 LEU A O 1
ATOM 604 N N . ILE A 1 73 ? -1.618 -7.764 2.785 1.00 78.25 73 ILE A N 1
ATOM 605 C CA . ILE A 1 73 ? -1.006 -6.807 1.856 1.00 78.25 73 ILE A CA 1
ATOM 606 C C . ILE A 1 73 ? -1.594 -6.995 0.448 1.00 78.25 73 ILE A C 1
ATOM 608 O O . ILE A 1 73 ? -2.058 -6.030 -0.153 1.00 78.25 73 ILE A O 1
ATOM 612 N N . VAL A 1 74 ? -1.668 -8.233 -0.063 1.00 74.50 74 VAL A N 1
ATOM 613 C CA . VAL A 1 74 ? -2.282 -8.549 -1.374 1.00 74.50 74 VAL A CA 1
ATOM 614 C C . VAL A 1 74 ? -3.768 -8.174 -1.437 1.00 74.50 74 VAL A C 1
ATOM 616 O O . VAL A 1 74 ? -4.239 -7.670 -2.462 1.00 74.50 74 VAL A O 1
ATOM 619 N N . LYS A 1 75 ? -4.520 -8.366 -0.350 1.00 71.50 75 LYS A N 1
ATOM 620 C CA . LYS A 1 75 ? -5.920 -7.932 -0.258 1.00 71.50 75 LYS A CA 1
ATOM 621 C C . LYS A 1 75 ? -6.012 -6.403 -0.310 1.00 71.50 75 LYS A C 1
ATOM 623 O O . LYS A 1 75 ? -6.821 -5.876 -1.069 1.00 71.50 75 LYS A O 1
ATOM 628 N N . TYR A 1 76 ? -5.146 -5.696 0.418 1.00 68.94 76 TYR A N 1
ATOM 629 C CA . TYR A 1 76 ? -5.074 -4.233 0.416 1.00 68.94 76 TYR A CA 1
ATOM 630 C C . TYR A 1 76 ? -4.744 -3.677 -0.973 1.00 68.94 76 TYR A C 1
ATOM 632 O O . TYR A 1 76 ? -5.416 -2.758 -1.428 1.00 68.94 76 TYR A O 1
ATOM 640 N N . ILE A 1 77 ? -3.800 -4.291 -1.694 1.00 66.81 77 ILE A N 1
ATOM 641 C CA . ILE A 1 77 ? -3.512 -3.983 -3.106 1.00 66.81 77 ILE A CA 1
ATOM 642 C C . ILE A 1 77 ? -4.771 -4.084 -3.944 1.00 66.81 77 ILE A C 1
ATOM 644 O O . ILE A 1 77 ? -5.095 -3.182 -4.705 1.00 66.81 77 ILE A O 1
ATOM 648 N N . THR A 1 78 ? -5.484 -5.197 -3.803 1.00 68.62 78 THR A N 1
ATOM 649 C CA . THR A 1 78 ? -6.673 -5.458 -4.607 1.00 68.62 78 THR A CA 1
ATOM 650 C C . THR A 1 78 ? -7.741 -4.402 -4.323 1.00 68.62 78 THR A C 1
ATOM 652 O O . THR A 1 78 ? -8.328 -3.867 -5.259 1.00 68.62 78 THR A O 1
ATOM 655 N N . TYR A 1 79 ? -7.938 -4.020 -3.057 1.00 65.81 79 TYR A N 1
ATOM 656 C CA . TYR A 1 79 ? -8.849 -2.933 -2.699 1.00 65.81 79 TYR A CA 1
ATOM 657 C C . TYR A 1 79 ? -8.381 -1.564 -3.175 1.00 65.81 79 TYR A C 1
ATOM 659 O O . TYR A 1 79 ? -9.210 -0.81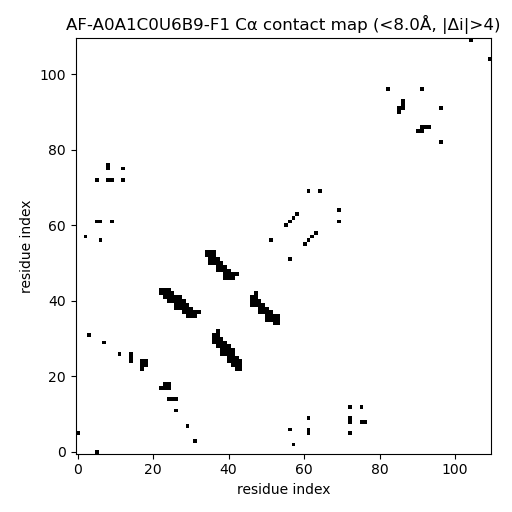0 -3.668 1.00 65.81 79 TYR A O 1
ATOM 667 N N . TYR A 1 80 ? -7.095 -1.232 -3.061 1.00 65.75 80 TYR A N 1
ATOM 668 C CA . TYR A 1 80 ? -6.556 0.032 -3.560 1.00 65.75 80 TYR A CA 1
ATOM 669 C C . TYR A 1 80 ? -6.652 0.117 -5.088 1.00 65.75 80 TYR A C 1
ATOM 671 O O . TYR A 1 80 ? -6.946 1.175 -5.631 1.00 65.75 80 TYR A O 1
ATOM 679 N N . ASP A 1 81 ? -6.469 -0.995 -5.795 1.00 64.56 81 ASP A N 1
ATOM 680 C CA . ASP A 1 81 ? -6.627 -1.077 -7.247 1.00 64.56 81 ASP A CA 1
ATOM 681 C C . ASP A 1 81 ? -8.091 -0.910 -7.655 1.00 64.56 81 ASP A C 1
ATOM 683 O O . ASP A 1 81 ? -8.386 -0.200 -8.616 1.00 64.56 81 ASP A O 1
ATOM 687 N N . ILE A 1 82 ? -9.009 -1.544 -6.920 1.00 62.88 82 ILE A N 1
ATOM 688 C CA . ILE A 1 82 ? -10.455 -1.364 -7.089 1.00 62.88 82 ILE A CA 1
ATOM 689 C C . ILE A 1 82 ? -10.833 0.091 -6.797 1.00 62.88 82 ILE A C 1
ATOM 691 O O . ILE A 1 82 ? -11.526 0.705 -7.599 1.00 62.88 82 ILE A O 1
ATOM 695 N N . PHE A 1 83 ? -10.323 0.669 -5.710 1.00 58.97 83 PHE A N 1
ATOM 696 C CA . PHE A 1 83 ? -10.504 2.071 -5.348 1.00 58.97 83 PHE A CA 1
ATOM 697 C C . PHE A 1 83 ? -9.988 2.991 -6.459 1.00 58.97 83 PHE A C 1
ATOM 699 O O . PHE A 1 83 ? -10.749 3.734 -7.061 1.00 58.97 83 PHE A O 1
ATOM 706 N N . SER A 1 84 ? -8.718 2.895 -6.837 1.00 60.25 84 SER A N 1
ATOM 707 C CA . SER A 1 84 ? -8.140 3.739 -7.883 1.00 60.25 84 SER A CA 1
ATOM 708 C C . SER A 1 84 ? -8.926 3.656 -9.196 1.00 60.25 84 SER A C 1
ATOM 710 O O . SER A 1 84 ? -9.062 4.671 -9.871 1.00 60.25 84 SER A O 1
ATOM 712 N N . LYS A 1 85 ? -9.496 2.494 -9.539 1.00 64.44 85 LYS A N 1
ATOM 713 C CA . LYS A 1 85 ? -10.381 2.341 -10.702 1.00 64.44 85 LYS A CA 1
ATOM 714 C C . LYS A 1 85 ? -11.759 2.983 -10.502 1.00 64.44 85 LYS A C 1
ATOM 716 O O . LYS A 1 85 ? -12.211 3.699 -11.381 1.00 64.44 85 LYS A O 1
ATOM 721 N N . LEU A 1 86 ? -12.410 2.774 -9.358 1.00 54.31 86 LEU A N 1
ATOM 722 C CA . LEU A 1 86 ? -13.738 3.331 -9.057 1.00 54.31 86 LEU A CA 1
ATOM 723 C C . LEU A 1 86 ? -13.733 4.862 -8.924 1.00 54.31 86 LEU A C 1
ATOM 725 O O . LEU A 1 86 ? -14.724 5.519 -9.238 1.00 54.31 86 LEU A O 1
ATOM 729 N N . PHE A 1 87 ? -12.620 5.422 -8.455 1.00 52.47 87 PHE A N 1
ATOM 730 C CA . PHE A 1 87 ? -12.484 6.839 -8.131 1.00 52.47 87 PHE A CA 1
ATOM 731 C C . PHE A 1 87 ? -11.887 7.677 -9.261 1.00 52.47 87 PHE A C 1
ATOM 733 O O . PHE A 1 87 ? -12.249 8.844 -9.393 1.00 52.47 87 PHE A O 1
ATOM 740 N N . ASN A 1 88 ? -11.034 7.097 -10.115 1.00 56.38 88 ASN A N 1
ATOM 741 C CA . ASN A 1 88 ? -10.555 7.799 -11.311 1.00 56.38 88 ASN A CA 1
ATOM 742 C C . ASN A 1 88 ? -11.659 7.997 -12.368 1.00 56.38 88 ASN A C 1
ATOM 744 O O . ASN A 1 88 ? -11.538 8.910 -13.179 1.00 56.38 88 ASN A O 1
ATOM 748 N N . ASP A 1 89 ? -12.749 7.221 -12.309 1.00 54.38 89 ASP A N 1
ATOM 749 C CA . ASP A 1 89 ? -13.918 7.365 -13.192 1.00 54.38 89 ASP A CA 1
ATOM 750 C C . ASP A 1 89 ? -15.031 8.268 -12.605 1.00 54.38 89 ASP A C 1
ATOM 752 O O . ASP A 1 89 ? -16.091 8.417 -13.209 1.00 54.38 89 ASP A O 1
ATOM 756 N N . GLY A 1 90 ? -14.818 8.893 -11.435 1.00 56.62 90 GLY A N 1
ATOM 757 C CA . GLY A 1 90 ? -15.712 9.921 -10.871 1.00 56.62 90 GLY A CA 1
ATOM 758 C C . GLY A 1 90 ? -17.050 9.435 -10.287 1.00 56.62 90 GLY A C 1
ATOM 759 O O . GLY A 1 90 ? -17.884 10.262 -9.926 1.00 56.62 90 GLY A O 1
ATOM 760 N N . ASN A 1 91 ? -17.263 8.121 -10.163 1.00 56.34 91 ASN A N 1
ATOM 761 C CA . ASN A 1 91 ? -18.570 7.524 -9.836 1.00 56.34 91 ASN A CA 1
ATOM 762 C C . ASN A 1 91 ? -18.763 7.109 -8.367 1.00 56.34 91 ASN A C 1
ATOM 764 O O . ASN A 1 91 ? -19.805 6.554 -8.023 1.00 5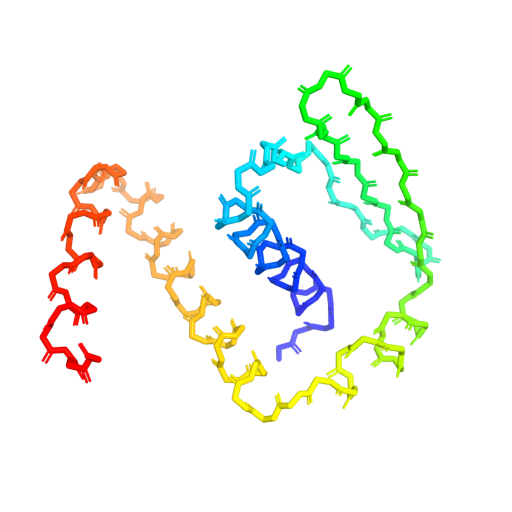6.34 91 ASN A O 1
ATOM 768 N N . CYS A 1 92 ? -17.779 7.324 -7.495 1.00 59.94 92 CYS A N 1
ATOM 769 C CA . CYS A 1 92 ? -17.862 6.919 -6.093 1.00 59.94 92 CYS A CA 1
ATOM 770 C C . CYS A 1 92 ? -17.173 7.956 -5.204 1.00 59.94 92 CYS A C 1
ATOM 772 O O . 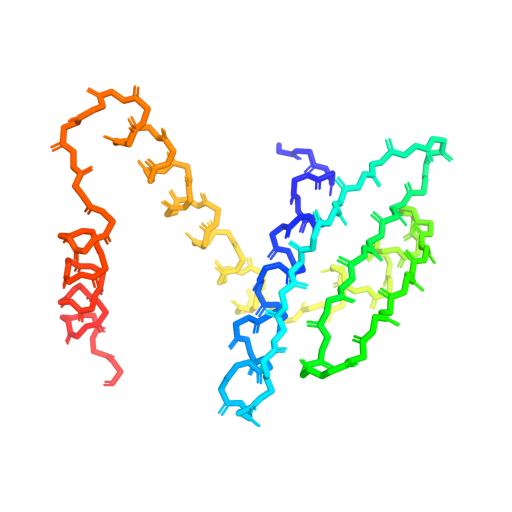CYS A 1 92 ? -16.141 8.506 -5.586 1.00 59.94 92 CYS A O 1
ATOM 774 N N . THR A 1 93 ? -17.740 8.243 -4.029 1.00 65.69 93 THR A N 1
ATOM 775 C CA . THR A 1 93 ? -17.116 9.110 -3.017 1.00 65.69 93 THR A CA 1
ATOM 776 C C . THR A 1 93 ? -16.389 8.286 -1.953 1.00 65.69 93 THR A C 1
ATOM 778 O O . THR A 1 93 ? -16.776 7.162 -1.637 1.00 65.69 93 THR A O 1
ATOM 781 N N . GLU A 1 94 ? -15.300 8.831 -1.390 1.00 56.69 94 GLU A N 1
ATOM 782 C CA . GLU A 1 94 ? -14.379 8.091 -0.503 1.00 56.69 94 GLU A CA 1
ATOM 783 C C . GLU A 1 94 ? -15.133 7.518 0.707 1.00 56.69 94 GLU A C 1
ATOM 785 O O . GLU A 1 94 ? -14.854 6.423 1.192 1.00 56.69 94 GLU A O 1
ATOM 790 N N . LYS A 1 95 ? -16.177 8.239 1.122 1.00 65.56 95 LYS A N 1
ATOM 791 C CA . LYS A 1 95 ? -17.112 7.873 2.178 1.00 65.56 95 LYS A CA 1
ATOM 792 C C . LYS A 1 95 ? -17.950 6.632 1.843 1.00 65.56 95 LYS A C 1
ATOM 794 O O . LYS A 1 95 ? -18.003 5.717 2.658 1.00 65.56 95 LYS A O 1
ATOM 799 N N . GLU A 1 96 ? -18.561 6.567 0.660 1.00 63.53 96 GLU A N 1
ATOM 800 C CA . GLU A 1 96 ? -19.394 5.426 0.235 1.00 63.53 96 GLU A CA 1
ATOM 801 C C . GLU A 1 96 ? -18.578 4.134 0.132 1.00 63.53 96 GLU A C 1
ATOM 803 O O . GLU A 1 96 ? -19.043 3.053 0.496 1.00 63.53 96 GLU A O 1
ATOM 808 N N . PHE A 1 97 ? -17.325 4.249 -0.305 1.00 60.41 97 PHE A N 1
ATOM 809 C CA . PHE A 1 97 ? -16.403 3.123 -0.350 1.00 60.41 97 PHE A CA 1
ATOM 810 C C . PHE A 1 97 ? -15.996 2.640 1.045 1.00 60.41 97 PHE A C 1
ATOM 812 O O . PHE A 1 97 ? -16.040 1.438 1.315 1.00 60.41 97 PHE A O 1
ATOM 819 N N . LEU A 1 98 ? -15.635 3.559 1.947 1.00 57.34 98 LEU A N 1
ATOM 820 C CA . LEU A 1 98 ? -15.297 3.216 3.331 1.00 57.34 98 LEU A CA 1
ATOM 821 C C . LEU A 1 98 ? -16.472 2.548 4.053 1.00 57.34 98 LEU A C 1
ATOM 823 O O . LEU A 1 98 ? -16.260 1.630 4.846 1.00 57.34 98 LEU A O 1
ATOM 827 N N . ASP A 1 99 ? -17.698 2.974 3.769 1.00 68.62 99 ASP A N 1
ATOM 828 C CA . ASP A 1 99 ? -18.899 2.379 4.348 1.00 68.62 99 ASP A CA 1
ATOM 829 C C . ASP A 1 99 ? -19.183 0.980 3.767 1.00 68.62 99 ASP A C 1
ATOM 831 O O . ASP A 1 99 ? -19.513 0.062 4.523 1.00 68.62 99 ASP A O 1
ATOM 835 N N . ASN A 1 100 ? -18.930 0.756 2.472 1.00 58.31 100 ASN A N 1
ATOM 836 C CA . ASN A 1 100 ? -19.006 -0.576 1.856 1.00 58.31 100 ASN A CA 1
ATOM 837 C C . ASN A 1 100 ? -17.933 -1.543 2.373 1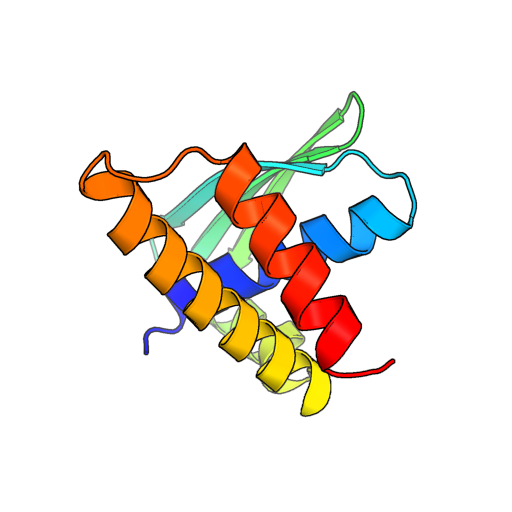.00 58.31 100 ASN A C 1
ATOM 839 O O . ASN A 1 100 ? -18.252 -2.685 2.700 1.00 58.31 100 ASN A O 1
ATOM 843 N N . ILE A 1 101 ? -16.680 -1.100 2.518 1.00 52.66 101 ILE A N 1
ATOM 844 C CA . ILE A 1 101 ? -15.618 -1.928 3.109 1.00 52.66 101 ILE A CA 1
ATOM 845 C C . ILE A 1 101 ? -15.970 -2.314 4.546 1.00 52.66 101 ILE A C 1
ATOM 847 O O . ILE A 1 101 ? -15.841 -3.479 4.916 1.00 52.66 101 ILE A O 1
ATOM 851 N N . LYS A 1 102 ? -16.456 -1.369 5.359 1.00 56.75 102 LYS A N 1
ATOM 852 C CA . LYS A 1 102 ? -16.890 -1.665 6.733 1.00 56.75 102 LYS A CA 1
ATOM 853 C C . LYS A 1 102 ? -18.032 -2.682 6.774 1.00 56.75 102 LYS A C 1
ATOM 855 O O . LYS A 1 102 ? -18.081 -3.481 7.707 1.00 56.75 102 LYS A O 1
ATOM 860 N N . MET A 1 103 ? -18.946 -2.657 5.801 1.00 59.09 103 MET A N 1
ATOM 861 C CA . MET A 1 103 ? -20.026 -3.643 5.697 1.00 59.09 103 MET A CA 1
ATOM 862 C C . MET A 1 103 ? -19.533 -5.026 5.268 1.00 59.09 103 MET A C 1
ATOM 864 O O . MET A 1 103 ? -19.953 -6.015 5.859 1.00 59.09 103 MET A O 1
ATOM 868 N N . GLU A 1 104 ? -18.642 -5.113 4.282 1.00 50.16 104 GLU A N 1
ATOM 869 C CA . GLU A 1 104 ? -18.114 -6.398 3.802 1.00 50.16 104 GLU A CA 1
ATOM 870 C C . GLU A 1 104 ? -17.179 -7.047 4.835 1.00 50.16 104 GLU A C 1
ATOM 872 O O . GLU A 1 104 ? -17.305 -8.235 5.111 1.00 50.16 104 GLU A O 1
ATOM 877 N N . ILE A 1 105 ? -16.348 -6.259 5.532 1.00 48.09 105 ILE A N 1
ATOM 878 C CA . ILE A 1 105 ? -15.558 -6.742 6.681 1.00 48.09 105 ILE A CA 1
ATOM 879 C C . ILE A 1 105 ? -16.472 -7.261 7.806 1.00 48.09 105 ILE A C 1
ATOM 881 O O . ILE A 1 105 ? -16.142 -8.250 8.452 1.00 48.09 105 ILE A O 1
ATOM 885 N N . LYS A 1 106 ? -17.638 -6.635 8.031 1.00 51.59 106 LYS A N 1
ATOM 886 C CA . LYS A 1 106 ? -18.642 -7.125 8.995 1.00 51.59 106 LYS A CA 1
ATOM 887 C C . LYS A 1 106 ? -19.364 -8.398 8.540 1.00 51.59 106 LYS A C 1
ATOM 889 O O . LYS A 1 106 ? -19.801 -9.159 9.397 1.00 51.59 106 LYS A O 1
ATOM 894 N N . LYS A 1 107 ? -19.532 -8.619 7.233 1.00 46.62 107 LYS A N 1
ATOM 895 C CA . LYS A 1 107 ? -20.165 -9.831 6.680 1.00 46.62 107 LYS A CA 1
ATOM 896 C C . LYS A 1 107 ? -19.240 -11.042 6.696 1.00 46.62 107 LYS A C 1
ATOM 898 O O . LYS A 1 107 ? -19.724 -12.143 6.924 1.00 46.62 107 LYS A O 1
ATOM 903 N N . ASP A 1 108 ? -17.944 -10.830 6.477 1.00 39.16 108 ASP A N 1
ATOM 904 C CA . ASP A 1 108 ? -16.940 -11.900 6.455 1.00 39.16 108 ASP A CA 1
ATOM 905 C C . ASP A 1 108 ? -16.606 -12.461 7.849 1.00 39.16 108 ASP A C 1
ATOM 907 O O . ASP A 1 108 ? -15.877 -13.444 7.935 1.00 39.16 108 ASP A O 1
ATOM 911 N N . GLY A 1 109 ? -17.162 -11.889 8.925 1.00 37.28 109 GLY A N 1
ATOM 912 C CA . GLY A 1 109 ? -17.121 -12.466 10.269 1.00 37.28 109 GLY A CA 1
ATOM 913 C C . GLY A 1 109 ? -15.707 -12.677 10.815 1.00 37.28 109 GLY A C 1
ATOM 914 O O . GLY A 1 109 ? -15.171 -13.784 10.768 1.00 37.28 109 GLY A O 1
ATOM 915 N N . LEU A 1 110 ? -15.148 -11.623 11.413 1.00 40.44 110 LEU A N 1
ATOM 916 C CA . LEU A 1 110 ? -14.346 -11.772 12.632 1.00 40.44 110 LEU A CA 1
ATOM 917 C C . LEU A 1 110 ? -15.270 -11.600 13.839 1.00 40.44 110 LEU A C 1
ATOM 919 O O . LEU A 1 110 ? -16.047 -10.615 13.829 1.00 40.44 110 LEU A O 1
#

pLDDT: mean 71.42, std 11.25, range [37.28, 85.25]

Sequence (110 aa):
MSIFRRAIDYFYYLKDLLKGENLHVKIDSLKLFSGNFFVSYHINKHDINSSMELRSFADSYYNNLATSDKLLIVKYITYYDIFSKLFNDGNCTEKEFLDNIKMEIKKDGL

Radius of gyration: 15.34 Å; Cα contacts (8 Å, |Δi|>4): 100; chains: 1; bounding box: 39×32×31 Å

Secondary structure (DSSP, 8-state):
--HHHHHHHHHHHHHHHHHHTT--EEEEEEEEETTEEEEEEEETTEEEEEEEEHHHHIIIIITTS-HHHHHHHHHHHHHHHHHHHHHHTT---HHHHHHHHHHHHHHS--

Solvent-accessible surface area (backbone atoms only — not comparable to full-atom values): 6351 Å² total; per-residue (Å²): 135,59,71,68,54,55,50,55,42,49,52,53,51,50,37,56,55,40,41,74,72,75,42,54,57,44,80,80,44,79,47,81,56,96,64,26,38,38,40,32,34,38,50,74,93,40,82,46,78,49,74,44,47,52,65,57,45,44,62,71,46,64,68,66,47,54,71,68,56,54,50,49,42,54,50,50,50,53,50,51,53,51,44,56,55,47,47,76,69,71,78,58,53,76,64,63,52,54,52,48,51,57,50,50,57,62,70,71,62,126

Nearest PDB structures (foldseek):
  3qtt-assembly1_A  TM=7.374E-01  e=7.756E-02  Francisella tularensis subsp. tularensis
  4r80-assembly2_B  TM=6.300E-01  e=1.959E-01  synthetic construct
  1fr3-assembly1_A  TM=6.939E-01  e=4.947E-01  Sporomusa ovata
  7ur8-assembly1_A  TM=6.822E-01  e=1.104E+00  synthetic construct
  9asm-assembly1_B  TM=2.544E-01  e=3.633E-01  Homo sapiens

Foldseek 3Di:
DDLLLLLVLVVVVVCVVVVVVVWNKDWPDWDQDPQKTWTWIDTPNDIDIDIDGSVCCCPVPVVPDDPVVVVVSVVSVVLVVVVCVCPVVPNDDPVRSVVVVVVVVVVVPD

Organism: NCBI:txid2805096